Protein AF-A0A8I1X1B7-F1 (afdb_monomer_lite)

Foldseek 3Di:
DDDPPVLVVLLCVCPPPPDDDPVVSVQLNVQSVCVVVVHAEEDEDEPDLSVVVCQVVCVVSRYHYHYPDVVVSVVVNVVVVD

Structure (mmCIF, N/CA/C/O backbone):
data_AF-A0A8I1X1B7-F1
#
_entry.id   AF-A0A8I1X1B7-F1
#
loop_
_atom_site.group_PDB
_atom_site.id
_atom_site.type_symbol
_atom_site.label_atom_id
_atom_site.label_alt_id
_atom_site.label_comp_id
_atom_site.label_asym_id
_atom_site.label_entity_id
_atom_site.label_seq_id
_atom_site.pdbx_PDB_ins_code
_atom_site.Cartn_x
_atom_site.Cartn_y
_atom_site.Cartn_z
_atom_site.occupancy
_atom_site.B_iso_or_equiv
_atom_site.auth_seq_id
_atom_site.auth_comp_id
_atom_site.auth_asym_id
_atom_site.auth_atom_id
_atom_site.pdbx_PDB_model_num
ATOM 1 N N . LEU A 1 1 ? -20.133 10.502 21.537 1.00 36.16 1 LEU A N 1
ATOM 2 C CA . LEU A 1 1 ? -19.930 9.865 20.217 1.00 36.16 1 LEU A CA 1
ATOM 3 C C . LEU A 1 1 ? -18.556 9.225 20.258 1.00 36.16 1 LEU A C 1
ATOM 5 O O . LEU A 1 1 ? -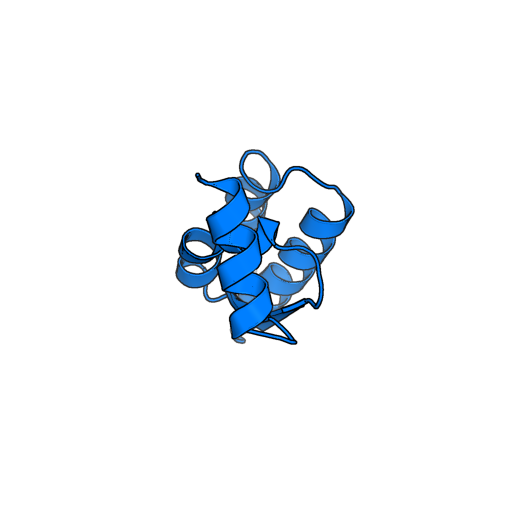17.604 9.904 20.621 1.00 36.16 1 LEU A O 1
ATOM 9 N N . TYR A 1 2 ? -18.527 7.904 20.103 1.00 34.47 2 TYR A N 1
ATOM 10 C CA . TYR A 1 2 ? -17.425 7.021 20.476 1.00 34.47 2 TYR A CA 1
ATOM 11 C C . TYR A 1 2 ? -16.107 7.424 19.809 1.00 34.47 2 TYR A C 1
ATOM 13 O O . TYR A 1 2 ? -16.077 7.888 18.674 1.00 34.47 2 TYR A O 1
ATOM 21 N N . SER A 1 3 ? -15.038 7.326 20.588 1.00 42.53 3 SER A N 1
ATOM 22 C CA . SER A 1 3 ? -13.719 7.869 20.311 1.00 42.53 3 SER A CA 1
ATOM 23 C C . SER A 1 3 ? -13.123 7.352 19.003 1.00 42.53 3 SER A C 1
ATOM 25 O O . SER A 1 3 ? -13.003 6.149 18.783 1.00 42.53 3 SER A O 1
ATOM 27 N N . ASN A 1 4 ? -12.640 8.298 18.196 1.00 52.72 4 ASN A N 1
ATOM 28 C CA . ASN A 1 4 ? -11.607 8.137 17.170 1.00 52.72 4 ASN A CA 1
ATOM 29 C C . ASN A 1 4 ? -10.269 7.701 17.816 1.00 52.72 4 ASN A C 1
ATOM 31 O O . ASN A 1 4 ? -9.272 8.423 17.806 1.00 52.72 4 ASN A O 1
ATOM 35 N N . SER A 1 5 ? -10.283 6.576 18.524 1.00 54.16 5 SER A N 1
ATOM 36 C CA . SER A 1 5 ? -9.121 5.993 19.193 1.00 54.16 5 SER A CA 1
ATOM 37 C C . SER A 1 5 ? -8.530 4.876 18.347 1.00 54.16 5 SER A C 1
ATOM 39 O O . SER A 1 5 ? -7.317 4.816 18.216 1.00 54.16 5 SER A O 1
ATOM 41 N N . ASN A 1 6 ? -9.359 4.058 17.695 1.00 54.22 6 ASN A N 1
ATOM 42 C CA . ASN A 1 6 ? -8.880 2.945 16.867 1.00 54.22 6 ASN A CA 1
ATOM 43 C C . ASN A 1 6 ? -8.159 3.452 15.612 1.00 54.22 6 ASN A C 1
ATOM 45 O O . ASN A 1 6 ? -7.056 3.011 15.319 1.00 54.22 6 ASN A O 1
ATOM 49 N N . GLY A 1 7 ? -8.734 4.454 14.951 1.00 54.75 7 GLY A N 1
ATOM 50 C CA . GLY A 1 7 ? -8.148 5.138 13.805 1.00 54.75 7 GLY A CA 1
ATOM 51 C C . GLY A 1 7 ? -6.806 5.803 14.100 1.00 54.75 7 GLY A C 1
ATOM 52 O O . GLY A 1 7 ? -5.785 5.507 13.483 1.00 54.75 7 GLY A O 1
ATOM 53 N N . ARG A 1 8 ? -6.761 6.602 15.172 1.00 56.66 8 ARG A N 1
ATOM 54 C CA . ARG A 1 8 ? -5.513 7.186 15.688 1.00 56.66 8 ARG A CA 1
ATOM 55 C C . ARG A 1 8 ? -4.462 6.151 16.100 1.00 56.66 8 ARG A C 1
ATOM 57 O O . ARG A 1 8 ? -3.283 6.421 15.908 1.00 56.66 8 ARG A O 1
ATOM 64 N N . ILE A 1 9 ? -4.850 4.997 16.649 1.00 59.78 9 ILE A N 1
ATOM 65 C CA . ILE A 1 9 ? -3.917 3.917 17.023 1.00 59.78 9 ILE A CA 1
ATOM 66 C C . ILE A 1 9 ? -3.353 3.217 15.778 1.00 59.78 9 ILE A C 1
ATOM 68 O O . ILE A 1 9 ? -2.147 2.975 15.721 1.00 59.78 9 ILE A O 1
ATOM 72 N N . LEU A 1 10 ? -4.183 2.946 14.765 1.00 61.66 10 LEU A N 1
ATOM 73 C CA . LEU A 1 10 ? -3.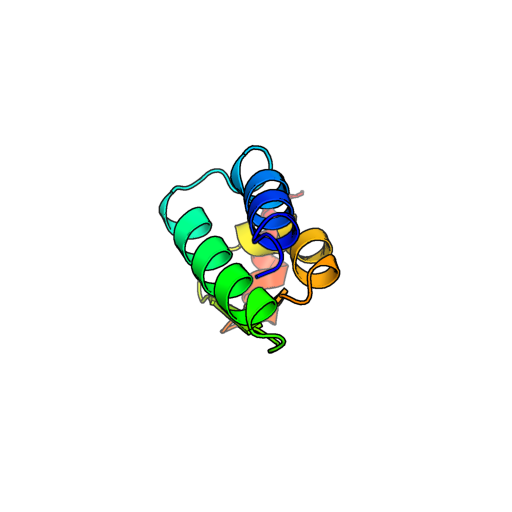746 2.386 13.479 1.00 61.66 10 LEU A CA 1
ATOM 74 C C . LEU A 1 10 ? -2.809 3.360 12.754 1.00 61.66 10 LEU A C 1
ATOM 76 O O . LEU A 1 10 ? -1.697 2.999 12.372 1.00 61.66 10 LEU A O 1
ATOM 80 N N . GLN A 1 11 ? -3.204 4.632 12.688 1.00 62.75 11 GLN A N 1
ATOM 81 C CA . GLN A 1 11 ? -2.411 5.717 12.119 1.00 62.75 11 GLN A CA 1
ATOM 82 C C . GLN A 1 11 ? -1.080 5.916 12.853 1.00 62.75 11 GLN A C 1
ATOM 84 O O . GLN A 1 11 ? -0.068 6.218 12.224 1.00 62.75 11 GLN A O 1
ATOM 89 N N . PHE A 1 12 ? -1.056 5.768 14.180 1.00 61.25 12 PHE A N 1
ATOM 90 C CA . PHE A 1 12 ? 0.162 5.878 14.984 1.00 61.25 12 PHE A CA 1
ATOM 91 C C . PHE A 1 12 ? 1.104 4.689 14.752 1.00 61.25 12 PHE A C 1
ATOM 93 O O . PHE A 1 12 ? 2.297 4.894 14.532 1.00 61.25 12 PHE A O 1
ATOM 100 N N . THR A 1 13 ? 0.562 3.469 14.737 1.00 64.44 13 THR A N 1
ATOM 101 C CA . THR A 1 13 ? 1.329 2.227 14.546 1.00 64.44 13 THR A CA 1
ATOM 102 C C . THR A 1 13 ? 1.981 2.173 13.163 1.00 64.44 13 THR A C 1
ATOM 104 O O . THR A 1 13 ? 3.158 1.835 13.063 1.00 64.44 13 THR A O 1
ATOM 107 N N . LEU A 1 14 ? 1.263 2.580 12.110 1.00 66.50 14 LEU A N 1
ATOM 108 C CA . LEU A 1 14 ? 1.777 2.563 10.736 1.00 66.50 14 LEU A CA 1
ATOM 109 C C . LEU A 1 14 ? 2.754 3.724 10.449 1.00 66.50 14 LEU A C 1
ATOM 111 O O . LEU A 1 14 ? 3.779 3.522 9.801 1.00 66.50 14 LEU A O 1
ATOM 115 N N . ASN A 1 15 ? 2.498 4.936 10.963 1.00 64.31 15 ASN A N 1
ATOM 116 C CA . ASN A 1 15 ? 3.284 6.124 10.585 1.00 64.31 15 ASN A CA 1
ATOM 117 C C . ASN A 1 15 ? 4.551 6.399 11.391 1.00 64.31 15 ASN A C 1
ATOM 119 O O . ASN A 1 15 ? 5.374 7.184 10.929 1.00 64.31 15 ASN A O 1
ATOM 123 N N . GLN A 1 16 ? 4.662 5.935 12.637 1.00 57.47 16 GLN A N 1
ATOM 124 C CA . GLN A 1 16 ? 5.788 6.352 13.487 1.00 57.47 16 GLN A CA 1
ATOM 125 C C . GLN A 1 16 ? 7.015 5.452 13.332 1.00 57.47 16 GLN A C 1
ATOM 127 O O . GLN A 1 16 ? 8.123 5.933 13.539 1.00 57.47 16 GLN A O 1
ATOM 132 N N . ASN A 1 17 ? 6.834 4.186 12.940 1.00 60.16 17 ASN A N 1
ATOM 133 C CA . ASN A 1 17 ? 7.926 3.208 12.934 1.00 60.16 17 ASN A CA 1
ATOM 134 C C . ASN A 1 17 ? 8.161 2.512 11.589 1.00 60.16 17 ASN A C 1
ATOM 136 O O . ASN A 1 17 ? 9.203 1.885 11.433 1.00 60.16 17 ASN A O 1
ATOM 140 N N . MET A 1 18 ? 7.223 2.602 10.640 1.00 68.81 18 MET A N 1
ATOM 141 C CA . MET A 1 18 ? 7.248 1.766 9.437 1.00 68.81 18 MET A CA 1
ATOM 142 C C . MET A 1 18 ? 7.373 2.592 8.152 1.00 68.81 18 MET A C 1
ATOM 144 O O . MET A 1 18 ? 8.252 2.321 7.343 1.00 68.81 18 MET A O 1
ATOM 148 N N . VAL A 1 19 ? 6.563 3.646 8.002 1.00 76.88 19 VAL A N 1
ATOM 149 C CA . VAL A 1 19 ? 6.592 4.532 6.827 1.00 76.88 19 VAL A CA 1
ATOM 150 C C . VAL A 1 19 ? 7.491 5.738 7.088 1.00 76.88 19 VAL A C 1
ATOM 152 O O . VAL A 1 19 ? 7.161 6.610 7.896 1.00 76.88 19 VAL A O 1
ATOM 155 N N . HIS A 1 20 ? 8.643 5.783 6.422 1.00 74.62 20 HIS A N 1
ATOM 156 C CA . HIS A 1 20 ? 9.696 6.753 6.735 1.00 74.62 20 HIS A CA 1
ATOM 157 C C . HIS A 1 20 ? 9.532 8.110 6.034 1.00 74.62 20 HIS A C 1
ATOM 159 O O . HIS A 1 20 ? 9.908 9.128 6.619 1.00 74.62 20 HIS A O 1
ATOM 165 N N . ASP A 1 21 ? 8.955 8.156 4.829 1.00 82.69 21 ASP A N 1
ATOM 166 C CA . ASP A 1 21 ? 8.791 9.407 4.084 1.00 82.69 21 ASP A CA 1
ATOM 167 C C . ASP A 1 21 ? 7.468 10.129 4.396 1.00 82.69 21 ASP A C 1
ATOM 169 O O . ASP A 1 21 ? 6.413 9.533 4.626 1.00 82.69 21 ASP A O 1
ATOM 173 N N . ASN A 1 22 ? 7.510 11.462 4.402 1.00 80.62 22 ASN A N 1
ATOM 174 C CA . ASN A 1 22 ? 6.340 12.282 4.715 1.00 80.62 22 ASN A CA 1
ATOM 175 C C . ASN A 1 22 ? 5.258 12.227 3.622 1.00 80.62 22 ASN A C 1
ATOM 177 O O . ASN A 1 22 ? 4.073 12.383 3.936 1.00 80.62 22 ASN A O 1
ATOM 181 N N . ALA A 1 23 ? 5.634 12.025 2.357 1.00 84.50 23 ALA A N 1
ATOM 182 C CA . ALA A 1 23 ? 4.691 11.864 1.259 1.00 84.50 23 ALA A CA 1
ATOM 183 C C . ALA A 1 23 ? 3.958 10.516 1.327 1.00 84.50 23 ALA A C 1
ATOM 185 O O . ALA A 1 23 ? 2.774 10.469 0.999 1.00 84.50 23 ALA A O 1
ATOM 186 N N . ASP A 1 24 ? 4.591 9.466 1.833 1.00 87.12 24 ASP A N 1
ATOM 187 C CA . ASP A 1 24 ? 3.936 8.166 2.005 1.00 87.12 24 ASP A CA 1
ATOM 188 C C . ASP A 1 24 ? 3.004 8.173 3.219 1.00 87.12 24 ASP A C 1
ATOM 190 O O . ASP A 1 24 ? 1.866 7.702 3.160 1.00 87.12 24 ASP A O 1
ATOM 194 N N . ARG A 1 25 ? 3.417 8.836 4.305 1.00 87.38 25 ARG A N 1
ATOM 195 C CA . ARG A 1 25 ? 2.597 8.984 5.520 1.00 87.38 25 ARG A CA 1
ATOM 196 C C . ARG A 1 25 ? 1.259 9.681 5.267 1.00 87.38 25 ARG A C 1
ATOM 198 O O . ARG A 1 25 ? 0.251 9.315 5.876 1.00 87.38 25 ARG A O 1
ATOM 205 N N . LYS A 1 26 ? 1.206 10.679 4.372 1.00 88.31 26 LYS A N 1
ATOM 206 C CA . LYS A 1 26 ? -0.078 11.309 3.993 1.00 88.31 26 LYS A CA 1
ATOM 207 C C . LYS A 1 26 ? -0.979 10.344 3.215 1.00 88.31 26 LYS A C 1
ATOM 209 O O . LYS A 1 26 ? -2.191 10.396 3.404 1.00 88.31 26 LYS A O 1
ATOM 214 N N . MET A 1 27 ? -0.409 9.465 2.386 1.00 92.06 27 MET A N 1
ATOM 215 C CA . MET A 1 27 ? -1.172 8.492 1.600 1.00 92.06 27 MET A CA 1
ATOM 216 C C . MET A 1 27 ? -1.764 7.419 2.512 1.00 92.06 27 MET A C 1
ATOM 218 O O . MET A 1 27 ? -2.965 7.166 2.450 1.00 92.06 27 MET A O 1
ATOM 222 N N . VAL A 1 28 ? -0.964 6.886 3.443 1.00 89.94 28 VAL A N 1
ATOM 223 C CA . VAL A 1 28 ? -1.455 5.967 4.481 1.00 89.94 28 VAL A CA 1
ATOM 224 C C . VAL A 1 28 ? -2.517 6.638 5.347 1.00 89.94 28 VAL A C 1
ATOM 226 O O . VAL A 1 28 ? -3.556 6.042 5.605 1.00 89.94 28 VAL A O 1
ATOM 229 N N . GLY A 1 29 ? -2.331 7.907 5.722 1.00 88.38 29 GLY A N 1
ATOM 230 C CA . GLY A 1 29 ? -3.346 8.652 6.469 1.00 88.38 29 GLY A CA 1
ATOM 231 C C . GLY A 1 29 ? -4.672 8.837 5.750 1.00 88.38 29 GLY A C 1
ATOM 232 O O . GLY A 1 29 ? -5.722 8.707 6.375 1.00 88.38 29 GLY A O 1
ATOM 233 N N . ALA A 1 30 ? -4.639 9.104 4.446 1.00 90.12 30 ALA A N 1
ATOM 234 C CA . ALA A 1 30 ? -5.853 9.170 3.647 1.00 90.12 30 ALA A CA 1
ATOM 235 C C . ALA A 1 30 ? -6.549 7.802 3.578 1.00 90.12 30 ALA A C 1
ATOM 237 O O . ALA A 1 30 ? -7.764 7.729 3.742 1.00 90.12 30 ALA A O 1
ATOM 238 N N . ALA A 1 31 ? -5.785 6.721 3.397 1.00 91.38 31 ALA A N 1
ATOM 239 C CA . ALA A 1 31 ? -6.328 5.370 3.360 1.00 91.38 31 ALA A CA 1
ATOM 240 C C . ALA A 1 31 ? -6.958 4.966 4.704 1.00 91.38 31 ALA A C 1
ATOM 242 O O . ALA A 1 31 ? -8.094 4.501 4.726 1.00 91.38 31 ALA A O 1
ATOM 243 N N . VAL A 1 32 ? -6.286 5.233 5.830 1.00 88.19 32 VAL A N 1
ATOM 244 C CA . VAL A 1 32 ? -6.817 4.972 7.180 1.00 88.19 32 VAL A CA 1
ATOM 245 C C . VAL A 1 32 ? -8.116 5.738 7.432 1.00 88.19 32 VAL A C 1
ATOM 247 O O . VAL A 1 32 ? -9.059 5.156 7.959 1.00 88.19 32 VAL A O 1
ATOM 250 N N . ALA A 1 33 ? -8.216 6.999 7.000 1.00 88.62 33 ALA A N 1
ATOM 251 C CA . ALA A 1 33 ? -9.458 7.763 7.127 1.00 88.62 33 ALA A CA 1
ATOM 252 C C . ALA A 1 33 ? -10.635 7.092 6.389 1.00 88.62 33 ALA A C 1
ATOM 254 O O . ALA A 1 33 ? -11.750 7.075 6.899 1.00 88.62 33 ALA A O 1
ATOM 255 N N . VAL A 1 34 ? -10.387 6.47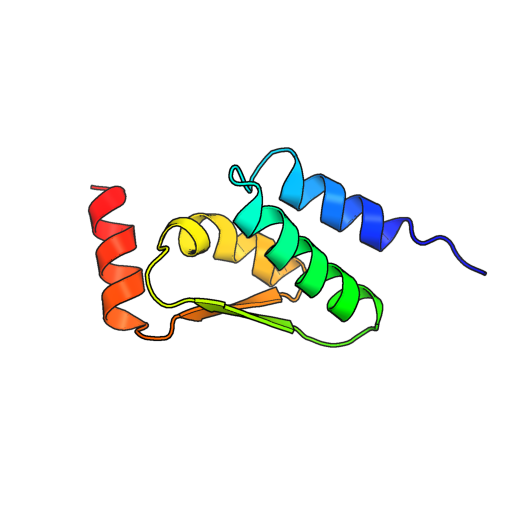4 5.228 1.00 88.62 34 VAL A N 1
ATOM 256 C CA . VAL A 1 34 ? -11.405 5.701 4.492 1.00 88.62 34 VAL A CA 1
ATOM 257 C C . VAL A 1 34 ? -11.756 4.396 5.218 1.00 88.62 34 VAL A C 1
ATOM 259 O O . VAL A 1 34 ? -12.934 4.038 5.288 1.00 88.62 34 VAL A O 1
ATOM 262 N N . ILE A 1 35 ? -10.770 3.710 5.809 1.00 87.38 35 ILE A N 1
ATOM 263 C CA . ILE A 1 35 ? -11.019 2.520 6.641 1.00 87.38 35 ILE A CA 1
ATOM 264 C C . ILE A 1 35 ? -11.896 2.868 7.852 1.00 87.38 35 ILE A C 1
ATOM 266 O O . ILE A 1 35 ? -12.811 2.115 8.187 1.00 87.38 35 ILE A O 1
ATOM 270 N N . GLU A 1 36 ? -11.673 4.020 8.490 1.00 85.12 36 GLU A N 1
ATOM 271 C CA . GLU A 1 36 ? -12.494 4.505 9.612 1.00 85.12 36 GLU A CA 1
ATOM 272 C C . GLU A 1 36 ? -13.960 4.755 9.219 1.00 85.12 36 GLU A C 1
ATOM 274 O O . GLU A 1 36 ? -14.855 4.596 10.050 1.00 85.12 36 GLU A O 1
ATOM 279 N N . GLU A 1 37 ? -14.224 5.083 7.952 1.00 88.00 37 GLU A N 1
ATOM 280 C CA . GLU A 1 37 ? -15.579 5.181 7.393 1.00 88.00 37 GLU A CA 1
ATOM 281 C C . GLU A 1 37 ? -16.217 3.803 7.112 1.00 88.00 37 GLU A C 1
ATOM 283 O O . GLU A 1 37 ? -17.353 3.729 6.640 1.00 88.00 37 GLU A O 1
ATOM 288 N N . GLY A 1 38 ? -15.512 2.701 7.397 1.00 83.94 38 GLY A N 1
ATOM 289 C CA . GLY A 1 38 ? -15.972 1.331 7.159 1.00 83.94 38 GLY A CA 1
ATOM 290 C C . GLY A 1 38 ? -15.869 0.896 5.696 1.00 83.94 38 GLY A C 1
ATOM 291 O O . GLY A 1 38 ? -16.574 -0.021 5.273 1.00 83.94 38 GLY A O 1
ATOM 292 N N . ARG A 1 39 ? -15.024 1.563 4.905 1.00 84.81 39 ARG A N 1
ATOM 293 C CA . ARG A 1 39 ? -14.815 1.285 3.480 1.00 84.81 39 ARG A CA 1
ATOM 294 C C . ARG A 1 39 ? -13.429 0.688 3.263 1.00 84.81 39 ARG A C 1
ATOM 296 O O . ARG A 1 39 ? -12.494 1.049 3.960 1.00 84.81 39 ARG A O 1
ATOM 303 N N . GLY A 1 40 ? -13.282 -0.189 2.272 1.00 84.44 40 GLY A N 1
ATOM 304 C CA . GLY A 1 40 ? -11.959 -0.630 1.818 1.00 84.44 40 GLY A CA 1
ATOM 305 C C . GLY A 1 40 ? -11.231 0.478 1.053 1.00 84.44 40 GLY A C 1
ATOM 306 O O . GLY A 1 40 ? -11.872 1.337 0.437 1.00 84.44 40 GLY A O 1
ATOM 307 N N . CYS A 1 41 ? -9.900 0.449 1.075 1.00 93.06 41 CYS A N 1
ATOM 308 C CA . CYS A 1 41 ? -9.064 1.393 0.342 1.00 93.06 41 CYS A CA 1
ATOM 309 C C . CYS A 1 41 ? -7.868 0.679 -0.296 1.00 93.06 41 CYS A C 1
ATOM 311 O O . CYS A 1 41 ? -7.306 -0.241 0.295 1.00 93.06 41 CYS A O 1
ATOM 313 N N . CYS A 1 42 ? -7.468 1.140 -1.479 1.00 94.12 42 CYS A N 1
ATOM 314 C CA . CYS A 1 42 ? -6.250 0.709 -2.150 1.00 94.12 42 CYS A CA 1
ATOM 315 C C . CYS A 1 42 ? -5.316 1.907 -2.332 1.00 94.12 42 CYS A C 1
ATOM 317 O O . CYS A 1 42 ? -5.762 2.999 -2.696 1.00 94.12 42 CYS A O 1
ATOM 319 N N . ILE A 1 43 ? -4.020 1.700 -2.114 1.00 94.81 43 ILE A N 1
ATOM 320 C CA . ILE A 1 43 ? -2.978 2.663 -2.471 1.00 94.81 43 ILE A CA 1
ATOM 321 C C . ILE A 1 43 ? -2.390 2.235 -3.812 1.00 94.81 43 ILE A C 1
ATOM 323 O O . ILE A 1 43 ? -1.721 1.207 -3.902 1.00 94.81 43 ILE A O 1
ATOM 327 N N . ALA A 1 44 ? -2.633 3.041 -4.846 1.00 95.81 44 ALA A N 1
ATOM 328 C CA . ALA A 1 44 ? -2.069 2.824 -6.171 1.00 95.81 44 ALA A CA 1
ATOM 329 C C . ALA A 1 44 ? -0.757 3.598 -6.366 1.00 95.81 44 ALA A C 1
ATOM 331 O O . ALA A 1 44 ? -0.674 4.779 -6.017 1.00 95.81 44 ALA A O 1
ATOM 332 N N . PHE A 1 45 ? 0.259 2.958 -6.950 1.00 94.56 45 PHE A N 1
ATOM 333 C CA . PHE A 1 45 ? 1.590 3.553 -7.142 1.00 94.56 45 PHE A CA 1
ATOM 334 C C . PHE A 1 45 ? 2.313 2.987 -8.369 1.00 94.56 45 PHE A C 1
ATOM 336 O O . PHE A 1 45 ? 2.077 1.856 -8.777 1.00 94.56 45 PHE A O 1
ATOM 343 N N . SER A 1 46 ? 3.206 3.768 -8.983 1.00 92.44 46 SER A N 1
ATOM 344 C CA . SER A 1 46 ? 3.838 3.402 -10.264 1.00 92.44 46 SER A CA 1
ATOM 345 C C . SER A 1 46 ? 5.319 3.039 -10.190 1.00 92.44 46 SER A C 1
ATOM 347 O O . SER A 1 46 ? 5.788 2.294 -11.045 1.00 92.44 46 SER A O 1
ATOM 349 N N . GLY A 1 47 ? 6.061 3.581 -9.222 1.00 89.50 47 GLY A N 1
ATOM 350 C CA . GLY A 1 47 ? 7.529 3.520 -9.227 1.00 89.50 47 GLY A CA 1
ATOM 351 C C . GLY A 1 47 ? 8.182 3.340 -7.865 1.00 89.50 47 GLY A C 1
ATOM 352 O O . GLY A 1 47 ? 9.301 2.835 -7.787 1.00 89.50 47 GLY A O 1
ATOM 353 N N . ASP A 1 48 ? 7.496 3.743 -6.801 1.00 91.56 48 ASP A N 1
ATOM 354 C CA . ASP A 1 48 ? 8.002 3.562 -5.453 1.00 91.56 48 ASP A CA 1
ATOM 355 C C . ASP A 1 48 ? 7.795 2.109 -5.036 1.00 91.56 48 ASP A C 1
ATOM 357 O O . AS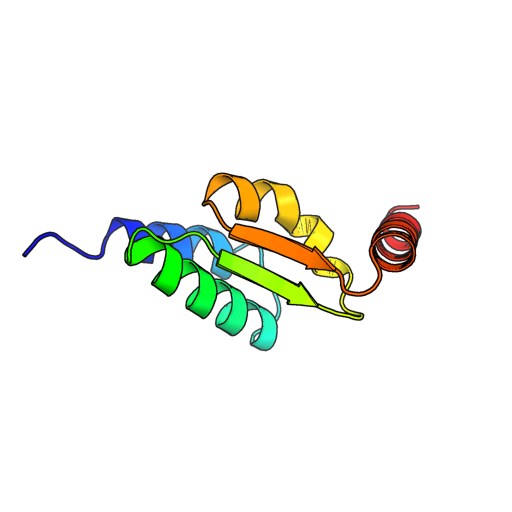P A 1 48 ? 6.675 1.636 -4.921 1.00 91.56 48 ASP A O 1
ATOM 361 N N . THR A 1 49 ? 8.876 1.360 -4.900 1.00 93.25 49 THR A N 1
ATOM 362 C CA . THR A 1 49 ? 8.803 -0.073 -4.598 1.00 93.25 49 THR A CA 1
ATOM 363 C C . THR A 1 49 ? 8.879 -0.355 -3.106 1.00 93.25 49 THR A C 1
ATOM 365 O O . THR A 1 49 ? 8.667 -1.498 -2.711 1.00 93.25 49 THR A O 1
ATOM 368 N N . ASP A 1 50 ? 9.135 0.658 -2.272 1.00 90.69 50 ASP A N 1
ATOM 369 C CA . ASP A 1 50 ? 9.245 0.475 -0.822 1.00 90.69 50 ASP A CA 1
ATOM 370 C C . ASP A 1 50 ? 7.881 0.195 -0.170 1.00 90.69 50 ASP A C 1
ATOM 372 O O . ASP A 1 50 ? 7.829 -0.420 0.893 1.00 90.69 50 ASP A O 1
ATOM 376 N N . TRP A 1 51 ? 6.773 0.487 -0.867 1.00 92.94 51 TRP A N 1
ATOM 377 C CA . TRP A 1 51 ? 5.420 0.069 -0.478 1.00 92.94 51 TRP A CA 1
ATOM 378 C C . TRP A 1 51 ? 5.303 -1.435 -0.205 1.00 92.94 51 TRP A C 1
ATOM 380 O O . TRP A 1 51 ? 4.604 -1.829 0.728 1.00 92.94 51 TRP A O 1
ATOM 390 N N . HIS A 1 52 ? 6.019 -2.278 -0.958 1.00 93.88 52 HIS A N 1
ATOM 391 C CA . HIS A 1 52 ? 5.997 -3.735 -0.769 1.00 93.88 52 HIS A CA 1
ATOM 392 C C . HIS A 1 52 ? 6.575 -4.171 0.581 1.00 93.88 52 HIS A C 1
ATOM 394 O O . HIS A 1 52 ? 6.169 -5.200 1.111 1.00 93.88 52 HIS A O 1
ATOM 400 N N . ALA A 1 53 ? 7.458 -3.372 1.189 1.00 91.00 53 ALA A N 1
ATOM 401 C CA . ALA A 1 53 ? 7.969 -3.643 2.535 1.00 91.00 53 ALA A CA 1
ATOM 402 C C . ALA A 1 53 ? 6.881 -3.532 3.614 1.00 91.00 53 ALA A C 1
ATOM 404 O O . ALA A 1 53 ? 7.041 -4.043 4.723 1.00 91.00 53 ALA A O 1
ATOM 405 N N . TRP A 1 54 ? 5.789 -2.834 3.303 1.00 90.44 54 TRP A N 1
ATOM 406 C CA . TRP A 1 54 ? 4.698 -2.526 4.220 1.00 90.44 54 TRP A CA 1
ATOM 407 C C . TRP A 1 54 ? 3.402 -3.265 3.867 1.00 90.44 54 TRP A C 1
ATOM 409 O O . TRP A 1 54 ? 2.414 -3.106 4.584 1.00 90.44 54 TRP A O 1
ATOM 419 N N . GLU A 1 55 ? 3.395 -4.067 2.793 1.00 91.81 55 GLU A N 1
ATOM 420 C CA . GLU A 1 55 ? 2.200 -4.712 2.227 1.00 91.81 55 GLU A CA 1
ATOM 421 C C . GLU A 1 55 ? 1.432 -5.517 3.282 1.00 91.81 55 GLU A C 1
ATOM 423 O O . GLU A 1 55 ? 0.251 -5.259 3.504 1.00 91.81 55 GLU A O 1
ATOM 428 N N . ASP A 1 56 ? 2.107 -6.404 4.016 1.00 88.62 56 ASP A N 1
ATOM 429 C CA . ASP A 1 56 ? 1.469 -7.247 5.036 1.00 88.62 56 ASP A CA 1
ATOM 430 C C . ASP A 1 56 ? 0.777 -6.425 6.133 1.00 88.62 56 ASP A C 1
ATOM 432 O O . ASP A 1 56 ? -0.354 -6.711 6.535 1.00 88.62 56 ASP A O 1
ATOM 436 N N . ALA A 1 57 ? 1.447 -5.383 6.623 1.00 86.69 57 ALA A N 1
ATOM 437 C CA . ALA A 1 57 ? 0.928 -4.539 7.691 1.00 86.69 57 ALA A CA 1
ATOM 438 C C . ALA A 1 57 ? -0.225 -3.641 7.211 1.00 86.69 57 ALA A C 1
ATOM 440 O O . ALA A 1 57 ? -1.165 -3.393 7.967 1.00 86.69 57 ALA A O 1
ATOM 441 N N . LEU A 1 58 ? -0.188 -3.185 5.956 1.00 89.00 58 LEU A N 1
ATOM 442 C CA . LEU A 1 58 ? -1.283 -2.437 5.334 1.00 89.00 58 LEU A CA 1
ATOM 443 C C . LEU A 1 58 ? -2.504 -3.341 5.091 1.00 89.00 58 LEU A C 1
ATOM 445 O O . LEU A 1 58 ? -3.627 -2.971 5.443 1.00 89.00 58 LEU A O 1
ATOM 4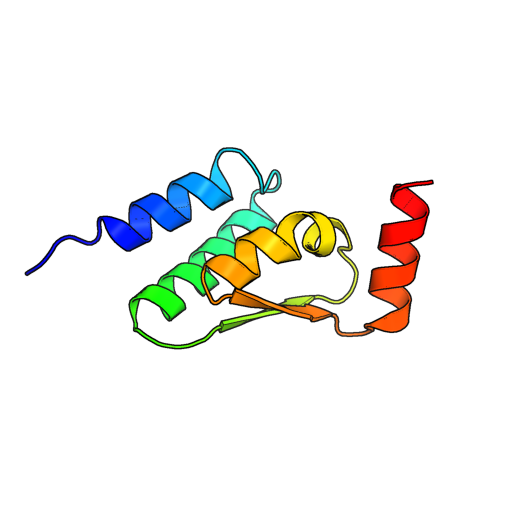49 N N . VAL A 1 59 ? -2.297 -4.564 4.598 1.00 90.06 59 VAL A N 1
ATOM 450 C CA . VAL A 1 59 ? -3.377 -5.534 4.348 1.00 90.06 59 VAL A CA 1
ATOM 451 C C . VAL A 1 59 ? -4.071 -5.946 5.647 1.00 90.06 59 VAL A C 1
ATOM 453 O O . VAL A 1 59 ? -5.300 -6.035 5.682 1.00 90.06 59 VAL A O 1
ATOM 456 N N . GLN A 1 60 ? -3.328 -6.119 6.746 1.00 85.31 60 GLN A N 1
ATOM 457 C CA . GLN A 1 60 ? -3.903 -6.417 8.068 1.00 85.31 60 GLN A CA 1
ATOM 458 C C . GLN A 1 60 ? -4.888 -5.351 8.563 1.00 85.31 60 GLN A C 1
ATOM 460 O O . GLN A 1 60 ? -5.782 -5.665 9.352 1.00 85.31 60 GLN A O 1
ATOM 465 N N . VAL A 1 61 ? -4.751 -4.106 8.101 1.00 84.62 61 VAL A N 1
ATOM 466 C CA . VAL A 1 61 ? -5.657 -3.004 8.452 1.00 84.62 61 VAL A CA 1
ATOM 467 C C . VAL A 1 61 ? -6.707 -2.725 7.370 1.00 84.62 61 VAL A C 1
ATOM 469 O O . VAL A 1 61 ? -7.442 -1.747 7.471 1.00 84.62 61 VAL A O 1
ATOM 472 N N . GLY A 1 62 ? -6.804 -3.583 6.349 1.00 86.69 62 GLY A N 1
ATOM 473 C CA . GLY A 1 62 ? -7.780 -3.470 5.263 1.00 86.69 62 GLY A CA 1
ATOM 474 C C . GLY A 1 62 ? -7.375 -2.523 4.131 1.00 86.69 62 GLY A C 1
ATOM 475 O O . GLY A 1 62 ? -8.234 -2.142 3.335 1.00 86.69 62 GLY A O 1
ATOM 476 N N . ILE A 1 63 ? -6.096 -2.138 4.059 1.00 91.38 63 ILE A N 1
ATOM 477 C CA . ILE A 1 63 ? -5.540 -1.320 2.978 1.00 91.38 63 ILE A CA 1
ATOM 478 C C . ILE A 1 63 ? -4.791 -2.231 2.006 1.00 91.38 63 ILE A C 1
ATOM 480 O O . ILE A 1 63 ? -3.807 -2.866 2.374 1.00 91.38 63 ILE A O 1
ATOM 484 N N . CYS A 1 64 ? -5.230 -2.271 0.753 1.00 94.25 64 CYS A N 1
ATOM 485 C CA . CYS A 1 64 ? -4.555 -3.034 -0.294 1.00 94.25 64 CYS A CA 1
ATOM 486 C C . CYS A 1 64 ? -3.542 -2.167 -1.053 1.00 94.25 64 CYS A C 1
ATOM 488 O O . CYS A 1 64 ? -3.631 -0.936 -1.067 1.00 94.25 64 CYS A O 1
ATOM 490 N N . LEU A 1 65 ? -2.602 -2.819 -1.732 1.00 95.44 65 LEU A N 1
ATOM 491 C CA . LEU A 1 65 ? -1.674 -2.183 -2.659 1.00 95.44 65 LEU A CA 1
ATOM 492 C C . LEU A 1 65 ? -2.084 -2.477 -4.103 1.00 95.44 65 LEU A C 1
ATOM 494 O O . LEU A 1 65 ? -2.431 -3.607 -4.433 1.00 95.44 65 LEU A O 1
ATOM 498 N N . GLU A 1 66 ? -2.020 -1.457 -4.957 1.00 96.44 66 GLU A N 1
ATOM 499 C CA . GLU A 1 66 ? -2.275 -1.567 -6.398 1.00 96.44 66 GLU A CA 1
ATOM 500 C C . GLU A 1 66 ? -1.101 -0.978 -7.201 1.00 96.44 66 GLU A C 1
ATOM 502 O O . GLU A 1 66 ? -1.146 0.165 -7.673 1.00 96.44 66 GLU A O 1
ATOM 507 N N . PRO A 1 67 ? -0.004 -1.732 -7.363 1.00 96.38 67 PRO A N 1
ATOM 508 C CA . PRO A 1 67 ? 1.066 -1.342 -8.265 1.00 96.38 67 PRO A CA 1
ATOM 509 C C . PRO A 1 67 ? 0.543 -1.206 -9.705 1.00 96.38 67 PRO A C 1
ATOM 511 O O . PRO A 1 67 ? -0.066 -2.117 -10.257 1.00 96.38 67 PRO A O 1
ATOM 514 N N . VAL A 1 68 ? 0.826 -0.078 -10.360 1.00 96.06 68 VAL A N 1
ATOM 515 C CA . VAL A 1 68 ? 0.404 0.181 -11.753 1.00 96.06 68 VAL A CA 1
ATOM 516 C C . VAL A 1 68 ? 1.067 -0.796 -12.731 1.00 96.06 68 VAL A C 1
ATOM 518 O O . VAL A 1 68 ? 0.497 -1.118 -13.771 1.00 96.06 68 VAL A O 1
ATOM 521 N N . ILE A 1 69 ? 2.277 -1.258 -12.406 1.00 96.00 69 ILE A N 1
ATOM 522 C CA . ILE A 1 69 ? 3.013 -2.276 -13.161 1.00 96.00 69 ILE A CA 1
ATOM 523 C C . ILE A 1 69 ? 3.474 -3.348 -12.166 1.00 96.00 69 ILE A C 1
ATOM 525 O O . ILE A 1 69 ? 4.597 -3.289 -11.664 1.00 96.00 69 ILE A O 1
ATOM 529 N N . GLU A 1 70 ? 2.584 -4.288 -11.846 1.00 95.44 70 GLU A N 1
ATOM 530 C CA . GLU A 1 70 ? 2.755 -5.323 -10.813 1.00 95.44 70 GLU A CA 1
ATOM 531 C C . GLU A 1 70 ? 4.078 -6.081 -10.942 1.00 95.44 70 GLU A C 1
ATOM 533 O O . GLU A 1 70 ? 4.894 -6.101 -10.016 1.00 95.44 70 GLU A O 1
ATOM 538 N N . GLU A 1 71 ? 4.319 -6.667 -12.113 1.00 96.44 71 GLU A N 1
ATOM 539 C CA . GLU A 1 71 ? 5.452 -7.556 -12.340 1.00 96.44 71 GLU A CA 1
ATOM 540 C C . GLU A 1 71 ? 6.779 -6.808 -12.209 1.00 96.44 71 GLU A C 1
ATOM 542 O O . GLU A 1 71 ? 7.709 -7.288 -11.560 1.00 96.44 71 GLU A O 1
ATOM 547 N N . TRP A 1 72 ? 6.859 -5.605 -12.786 1.00 96.25 72 TRP A N 1
ATOM 548 C CA . TRP A 1 72 ? 8.047 -4.759 -12.674 1.00 96.25 72 TRP A CA 1
ATOM 549 C C . TRP A 1 72 ? 8.262 -4.301 -11.232 1.00 96.25 72 TRP A C 1
ATOM 551 O O . TRP A 1 72 ? 9.383 -4.354 -10.735 1.00 96.25 72 TRP A O 1
ATOM 561 N N . SER A 1 73 ? 7.193 -3.881 -10.555 1.00 96.75 73 SER A N 1
ATOM 562 C CA . SER A 1 73 ? 7.248 -3.329 -9.204 1.00 96.75 73 SER A CA 1
ATOM 563 C C . SER A 1 73 ? 7.753 -4.367 -8.200 1.00 96.75 73 SER A C 1
ATOM 565 O O . SER A 1 73 ? 8.702 -4.102 -7.458 1.00 96.75 73 SER A O 1
ATOM 567 N N . ARG A 1 74 ? 7.208 -5.591 -8.241 1.00 95.75 74 ARG A N 1
ATOM 568 C CA . ARG A 1 74 ? 7.681 -6.691 -7.390 1.00 95.75 74 ARG A CA 1
ATOM 569 C C . ARG A 1 74 ? 9.101 -7.116 -7.738 1.00 95.75 74 ARG A C 1
ATOM 571 O O . ARG A 1 74 ? 9.908 -7.279 -6.828 1.00 95.75 74 ARG A O 1
ATOM 578 N N . ALA A 1 75 ? 9.437 -7.250 -9.024 1.00 96.62 75 ALA A N 1
ATOM 579 C CA . ALA A 1 75 ? 10.796 -7.604 -9.437 1.00 96.62 75 ALA A CA 1
ATOM 580 C C . ALA A 1 75 ? 11.823 -6.572 -8.945 1.00 96.62 75 ALA A C 1
ATOM 582 O O . ALA A 1 75 ? 12.850 -6.939 -8.380 1.00 96.62 75 ALA A O 1
ATOM 583 N N . LYS A 1 76 ? 11.516 -5.276 -9.079 1.00 96.44 76 LYS A N 1
ATOM 584 C CA . LYS A 1 76 ? 12.375 -4.195 -8.587 1.00 96.44 76 LYS A CA 1
ATOM 585 C C . LYS A 1 76 ? 12.499 -4.150 -7.074 1.00 96.44 76 LYS A C 1
ATOM 587 O O . LYS A 1 76 ? 13.578 -3.833 -6.584 1.00 96.44 76 LYS A O 1
ATOM 592 N N . TYR A 1 77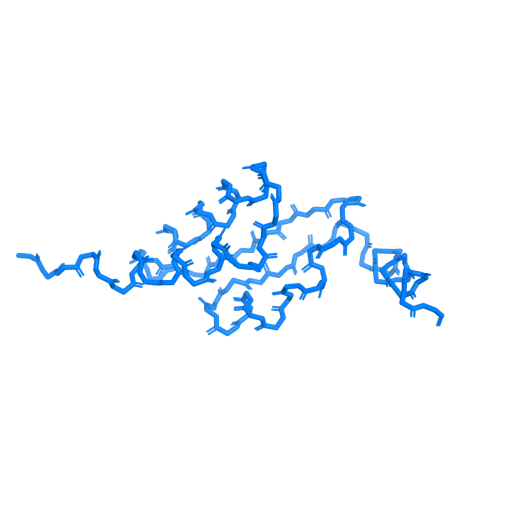 ? 11.445 -4.481 -6.336 1.00 95.88 77 TYR A N 1
ATOM 593 C CA . TYR A 1 77 ? 11.558 -4.629 -4.890 1.00 95.88 77 TYR A CA 1
ATOM 594 C C . TYR A 1 77 ? 12.469 -5.805 -4.508 1.00 95.88 77 TYR A C 1
ATOM 596 O O . TYR A 1 77 ? 13.342 -5.645 -3.662 1.00 95.88 77 TYR A O 1
ATOM 604 N N . GLN A 1 78 ? 12.343 -6.955 -5.179 1.00 95.62 78 GLN A N 1
ATOM 605 C CA . GLN A 1 78 ? 13.207 -8.118 -4.932 1.00 95.62 78 GLN A CA 1
ATOM 606 C C . GLN A 1 78 ? 14.686 -7.825 -5.223 1.00 95.62 78 GLN A C 1
ATOM 608 O O . GLN A 1 78 ? 15.542 -8.216 -4.437 1.00 95.62 78 GLN A O 1
ATOM 613 N N . GLU A 1 79 ? 14.999 -7.060 -6.277 1.00 95.62 79 GLU A N 1
ATOM 614 C CA . GLU A 1 79 ? 16.375 -6.603 -6.551 1.00 95.62 79 GLU A CA 1
ATOM 615 C C . GLU A 1 79 ? 16.996 -5.817 -5.375 1.00 95.62 79 GLU A C 1
ATOM 617 O O . GLU A 1 79 ? 18.215 -5.830 -5.210 1.00 95.62 79 GLU A O 1
ATOM 622 N N . LYS A 1 80 ? 16.189 -5.138 -4.542 1.00 90.12 80 LYS A N 1
ATOM 623 C CA . LYS A 1 80 ? 16.675 -4.430 -3.343 1.00 90.12 80 LYS A CA 1
ATOM 624 C C . LYS A 1 80 ? 17.025 -5.378 -2.189 1.00 90.12 80 LYS A C 1
ATOM 626 O O . LYS A 1 80 ? 17.770 -4.976 -1.298 1.00 90.12 80 LYS A O 1
ATOM 631 N N . LEU A 1 81 ? 16.476 -6.594 -2.178 1.00 89.06 81 LEU A N 1
ATOM 632 C CA . LEU A 1 81 ? 16.636 -7.565 -1.091 1.00 89.06 81 LEU A CA 1
ATOM 633 C C . LEU A 1 81 ? 17.846 -8.497 -1.276 1.00 89.06 81 LEU A C 1
ATOM 635 O O . LEU A 1 81 ? 18.332 -9.030 -0.276 1.00 89.06 81 LEU A O 1
ATOM 639 N N . GLY A 1 82 ? 18.362 -8.637 -2.505 1.00 76.88 82 GLY A N 1
ATOM 640 C CA . GLY A 1 82 ? 19.566 -9.420 -2.829 1.00 76.88 82 GLY A CA 1
ATOM 641 C C . GLY A 1 82 ? 19.325 -10.517 -3.852 1.00 76.88 82 GLY A C 1
ATOM 642 O O . GLY A 1 82 ? 18.694 -11.530 -3.482 1.00 76.88 82 GLY A O 1
#

pLDDT: mean 82.8, std 15.45, range [34.47, 96.75]

Radius of gyration: 13.38 Å; chains: 1; bounding box: 40×22×34 Å

Sequence (82 aa):
LYSNSNGRILQFTLNQNMVHDNADRKMVGAAVAVIEEGRGCCIAFSGDTDWHAWEDALVQVGICLEPVIEEWSRAKYQEKLG

Secondary structure (DSSP, 8-state):
---TTHHHHHHHHHHHHT--SHHHHHHHHHHHHHHHTT--EEEEESS--GGGGGHHHHHHTTEEEEETTHHHHHHHHHHHH-